Protein AF-D6BGU2-F1 (afdb_monomer_lite)

Structure (mmCIF, N/CA/C/O backbone):
data_AF-D6BGU2-F1
#
_entry.id   AF-D6BGU2-F1
#
loop_
_atom_site.group_PDB
_atom_site.id
_atom_site.type_symbol
_atom_site.label_atom_id
_atom_site.label_alt_id
_atom_site.label_comp_id
_atom_site.label_asym_id
_atom_site.label_entity_id
_atom_site.label_seq_id
_atom_site.pdbx_PDB_ins_code
_atom_site.Cartn_x
_atom_site.Cartn_y
_atom_site.Cartn_z
_atom_site.occupancy
_atom_site.B_iso_or_equiv
_atom_site.auth_seq_id
_atom_site.auth_comp_id
_atom_site.auth_asym_id
_atom_site.auth_atom_id
_atom_site.pdbx_PDB_model_num
ATOM 1 N N . MET A 1 1 ? -55.368 -4.810 -12.664 1.00 41.19 1 MET A N 1
ATOM 2 C CA . MET A 1 1 ? -54.124 -5.606 -12.538 1.00 41.19 1 MET A CA 1
ATOM 3 C C . MET A 1 1 ? -52.930 -4.677 -12.726 1.00 41.19 1 MET A C 1
ATOM 5 O O . MET A 1 1 ? -52.687 -4.213 -13.831 1.00 41.19 1 MET A O 1
ATOM 9 N N . LYS A 1 2 ? -52.263 -4.315 -11.624 1.00 35.25 2 LYS A N 1
ATOM 10 C CA . LYS A 1 2 ? -51.164 -3.338 -11.564 1.00 35.25 2 LYS A CA 1
ATOM 11 C C . LYS A 1 2 ? -49.856 -4.010 -12.009 1.00 35.25 2 LYS A C 1
ATOM 13 O O . LYS A 1 2 ? -49.243 -4.713 -11.218 1.00 35.25 2 LYS A O 1
ATOM 18 N N . LYS A 1 3 ? -49.445 -3.833 -13.269 1.00 40.25 3 LYS A N 1
ATOM 19 C CA . LYS A 1 3 ? -48.208 -4.413 -13.842 1.00 40.25 3 LYS A CA 1
ATOM 20 C C . LYS A 1 3 ? -47.032 -3.422 -13.938 1.00 40.25 3 LYS A C 1
ATOM 22 O O . LYS A 1 3 ? -46.174 -3.588 -14.789 1.00 40.25 3 LYS A O 1
ATOM 27 N N . PHE A 1 4 ? -46.960 -2.405 -13.079 1.00 47.25 4 PHE A N 1
ATOM 28 C CA . PHE A 1 4 ? -45.961 -1.331 -13.235 1.00 47.25 4 PHE A CA 1
ATOM 29 C C . PHE A 1 4 ? -45.144 -0.981 -11.984 1.00 47.25 4 PHE A C 1
ATOM 31 O O . PHE A 1 4 ? -44.654 0.134 -11.875 1.00 47.25 4 PHE A O 1
ATOM 38 N N . LEU A 1 5 ? -44.960 -1.911 -11.037 1.00 44.12 5 LEU A N 1
ATOM 39 C CA . LEU A 1 5 ? -44.210 -1.596 -9.808 1.00 44.12 5 LEU A CA 1
ATOM 40 C C . LEU A 1 5 ? -43.139 -2.612 -9.39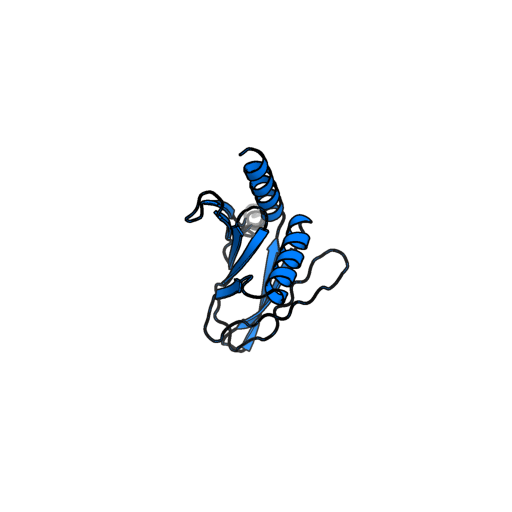0 1.00 44.12 5 LEU A C 1
ATOM 42 O O . LEU A 1 5 ? -42.693 -2.576 -8.250 1.00 44.12 5 LEU A O 1
ATOM 46 N N . LEU A 1 6 ? -42.710 -3.517 -10.272 1.00 39.41 6 LEU A N 1
ATOM 47 C CA . LEU A 1 6 ? -41.769 -4.575 -9.879 1.00 39.41 6 LEU A CA 1
ATOM 48 C C . LEU A 1 6 ? -40.614 -4.778 -10.864 1.00 39.41 6 LEU A C 1
ATOM 50 O O . LEU A 1 6 ? -40.215 -5.904 -11.136 1.00 39.41 6 LEU A O 1
ATOM 54 N N . MET A 1 7 ? -40.081 -3.690 -11.421 1.00 42.00 7 MET A N 1
ATOM 55 C CA . MET A 1 7 ? -38.868 -3.766 -12.247 1.00 42.00 7 MET A CA 1
ATOM 56 C C . MET A 1 7 ? -37.921 -2.572 -12.072 1.00 42.00 7 MET A C 1
ATOM 58 O O . MET A 1 7 ? -37.123 -2.275 -12.951 1.00 42.00 7 MET A O 1
ATOM 62 N N . LEU A 1 8 ? -37.980 -1.903 -10.915 1.00 38.19 8 LEU A N 1
ATOM 63 C CA . LEU A 1 8 ? -37.032 -0.845 -10.540 1.00 38.19 8 LEU A CA 1
ATOM 64 C C . LEU A 1 8 ? -36.307 -1.147 -9.215 1.00 38.19 8 LEU A C 1
ATOM 66 O O . LEU A 1 8 ? -35.983 -0.251 -8.450 1.00 38.19 8 LEU A O 1
ATOM 70 N N . PHE A 1 9 ? -36.061 -2.429 -8.942 1.00 36.91 9 PHE A N 1
ATOM 71 C CA . PHE A 1 9 ? -35.079 -2.892 -7.950 1.00 36.91 9 PHE A CA 1
ATOM 72 C C . PHE A 1 9 ? -33.986 -3.730 -8.626 1.00 36.91 9 PHE A C 1
ATOM 74 O O . PHE A 1 9 ? -33.374 -4.602 -8.014 1.00 36.91 9 PHE A O 1
ATOM 81 N N . ILE A 1 10 ? -33.727 -3.469 -9.913 1.00 41.66 10 ILE A N 1
ATOM 82 C CA . ILE A 1 10 ? -32.503 -3.939 -10.552 1.00 41.66 10 ILE A CA 1
ATOM 83 C C . ILE A 1 10 ? -31.373 -3.114 -9.946 1.00 41.66 10 ILE A C 1
ATOM 85 O O . ILE A 1 10 ? -31.123 -1.989 -10.362 1.00 41.66 10 ILE A O 1
ATOM 89 N N . PHE A 1 11 ? -30.755 -3.669 -8.907 1.00 38.72 11 PHE A N 1
ATOM 90 C CA . PHE A 1 11 ? -29.318 -3.589 -8.689 1.00 38.72 11 PHE A CA 1
ATOM 91 C C . PHE A 1 11 ? -28.681 -2.220 -8.967 1.00 38.72 11 PHE A C 1
ATOM 93 O O . PHE A 1 11 ? -27.644 -2.131 -9.618 1.00 38.72 11 PHE A O 1
ATOM 100 N N . ILE A 1 12 ? -29.175 -1.166 -8.313 1.00 39.75 12 ILE A N 1
ATOM 101 C CA . ILE A 1 12 ? -28.274 -0.100 -7.858 1.00 39.75 12 ILE A CA 1
ATOM 102 C C . ILE A 1 12 ? -27.489 -0.654 -6.654 1.00 39.75 12 ILE A C 1
ATOM 104 O O . ILE A 1 12 ? -27.415 -0.058 -5.584 1.00 39.75 12 ILE A O 1
ATOM 108 N N . SER A 1 13 ? -26.890 -1.842 -6.804 1.00 34.81 13 SER A N 1
ATOM 109 C CA . SER A 1 13 ? -25.596 -2.073 -6.196 1.00 34.81 13 SER A CA 1
ATOM 110 C C . SER A 1 13 ? -24.749 -0.971 -6.794 1.00 34.81 13 SER A C 1
ATOM 112 O O . SER A 1 13 ? -24.434 -1.018 -7.980 1.00 34.81 13 SER A O 1
ATOM 114 N N . VAL A 1 14 ? -24.514 0.082 -6.017 1.00 38.81 14 VAL A N 1
ATOM 115 C CA . VAL A 1 14 ? -23.534 1.108 -6.332 1.00 38.81 14 VAL A CA 1
ATOM 116 C C . VAL A 1 14 ? -22.252 0.325 -6.565 1.00 38.81 14 VAL A C 1
ATOM 118 O O . VAL A 1 14 ? -21.609 -0.117 -5.613 1.00 38.81 14 VAL A O 1
ATOM 121 N N . ILE A 1 15 ? -21.959 0.018 -7.829 1.00 44.47 15 ILE A N 1
ATOM 122 C CA . ILE A 1 15 ? -20.711 -0.609 -8.211 1.00 44.47 15 ILE A CA 1
ATOM 123 C C . ILE A 1 15 ? -19.718 0.504 -7.932 1.00 44.47 15 ILE A C 1
ATOM 125 O O . ILE A 1 15 ? -19.574 1.439 -8.714 1.00 44.47 15 ILE A O 1
ATOM 129 N N . SER A 1 16 ? -19.157 0.492 -6.726 1.00 44.44 16 SER A N 1
ATOM 130 C CA . SER A 1 16 ? -18.084 1.389 -6.351 1.00 44.44 16 SER A CA 1
ATOM 131 C C . SER A 1 16 ? -16.888 0.953 -7.178 1.00 44.44 16 SER A C 1
ATOM 133 O O . SER A 1 16 ? -16.102 0.107 -6.758 1.00 44.44 16 SER A O 1
ATOM 135 N N . PHE A 1 17 ? -16.811 1.464 -8.403 1.00 59.31 17 PHE A N 1
ATOM 136 C CA . PHE A 1 17 ? -15.606 1.395 -9.198 1.00 59.31 17 PHE A CA 1
ATOM 137 C C . PHE A 1 17 ? -14.594 2.270 -8.470 1.00 59.31 17 PHE A C 1
ATOM 139 O O . PHE A 1 17 ? -14.740 3.494 -8.414 1.00 59.31 17 PHE A O 1
ATOM 146 N N . GLY A 1 18 ? -13.621 1.630 -7.824 1.00 69.69 18 GLY A N 1
ATOM 147 C CA . GLY A 1 18 ? -12.438 2.348 -7.391 1.00 69.69 18 GLY A CA 1
ATOM 148 C C . GLY A 1 18 ? -11.808 3.047 -8.597 1.00 69.69 18 GLY A C 1
ATOM 149 O O . GLY A 1 18 ? -11.978 2.623 -9.733 1.00 69.69 18 GLY A O 1
ATOM 150 N N . SER A 1 19 ? -11.143 4.170 -8.370 1.00 84.94 19 SER A N 1
ATOM 151 C CA . SER A 1 19 ? -10.387 4.872 -9.402 1.00 84.94 19 SER A CA 1
ATOM 152 C C . SER A 1 19 ? -8.904 4.696 -9.136 1.00 84.94 19 SER A C 1
ATOM 154 O O . SER A 1 19 ? -8.478 4.898 -7.996 1.00 84.94 19 SER A O 1
ATOM 156 N N . VAL A 1 20 ? -8.123 4.407 -10.176 1.00 89.69 20 VAL A N 1
ATOM 157 C CA . VAL A 1 20 ? -6.659 4.345 -10.101 1.00 89.69 20 VAL A CA 1
ATOM 158 C C . VAL A 1 20 ? -6.033 5.480 -10.899 1.00 89.69 20 VAL A C 1
ATOM 160 O O . VAL A 1 20 ? -6.462 5.787 -12.011 1.00 89.69 20 VAL A O 1
ATOM 163 N N . LYS A 1 21 ? -5.011 6.121 -10.329 1.00 91.50 21 LYS A N 1
ATOM 164 C CA . LYS A 1 21 ? -4.217 7.166 -10.984 1.00 91.50 21 LYS A CA 1
ATOM 165 C C . LYS A 1 21 ? -2.737 6.982 -10.680 1.00 91.50 21 LYS A C 1
ATOM 167 O O . LYS A 1 21 ? -2.380 6.637 -9.559 1.00 91.50 21 LYS A O 1
ATOM 172 N N . ILE A 1 22 ? -1.889 7.279 -11.660 1.00 90.88 22 ILE A N 1
ATOM 173 C CA . ILE A 1 22 ? -0.439 7.395 -11.477 1.00 90.88 22 ILE A CA 1
ATOM 174 C C . ILE A 1 22 ? -0.105 8.884 -11.406 1.00 90.88 22 ILE A C 1
ATOM 176 O O . ILE A 1 22 ? -0.451 9.638 -12.316 1.00 90.88 22 ILE A O 1
ATOM 180 N N . ILE A 1 23 ? 0.559 9.312 -10.337 1.00 91.88 23 ILE A N 1
ATOM 181 C CA . ILE A 1 23 ? 1.002 10.695 -10.146 1.00 91.88 23 ILE A CA 1
ATOM 182 C C . ILE A 1 23 ? 2.528 10.775 -10.083 1.00 91.88 23 ILE A C 1
ATOM 184 O O . ILE A 1 23 ? 3.203 9.807 -9.733 1.00 91.88 23 ILE A O 1
ATOM 188 N N . ASN A 1 24 ? 3.075 11.936 -10.441 1.00 91.12 24 ASN A N 1
ATOM 189 C CA . ASN A 1 24 ? 4.498 12.218 -10.266 1.00 91.12 24 ASN A CA 1
ATOM 190 C C . ASN A 1 24 ? 4.791 12.538 -8.798 1.00 91.12 24 ASN A C 1
ATOM 192 O O . ASN A 1 24 ? 4.023 13.266 -8.168 1.00 91.12 24 ASN A O 1
ATOM 196 N N . GLY A 1 25 ? 5.902 12.010 -8.287 1.00 83.19 25 GLY A N 1
ATOM 197 C CA . GLY A 1 25 ? 6.465 12.419 -7.007 1.00 83.19 25 GLY A CA 1
ATOM 198 C C . GLY A 1 25 ? 7.214 13.747 -7.113 1.00 83.19 25 GLY A C 1
ATOM 199 O O . GLY A 1 25 ? 7.094 14.475 -8.103 1.00 83.19 25 GLY A O 1
ATOM 200 N N . LYS A 1 26 ? 7.999 14.072 -6.080 1.00 81.62 26 LYS A N 1
ATOM 201 C CA . LYS A 1 26 ? 8.783 15.317 -6.061 1.00 81.62 26 LYS A CA 1
ATOM 202 C C . LYS A 1 26 ? 9.926 15.259 -7.068 1.00 81.62 26 LYS A C 1
ATOM 204 O O . LYS A 1 26 ? 10.227 16.260 -7.711 1.00 81.62 26 LYS A O 1
ATOM 209 N N . ASN A 1 27 ? 10.529 14.081 -7.209 1.00 84.50 27 ASN A N 1
ATOM 210 C CA . ASN A 1 27 ? 11.632 13.834 -8.128 1.00 84.50 27 ASN A CA 1
ATOM 211 C C . ASN A 1 27 ? 11.172 13.097 -9.394 1.00 84.50 27 ASN A C 1
ATOM 213 O O . ASN A 1 27 ? 10.137 12.435 -9.424 1.00 84.50 27 ASN A O 1
ATOM 217 N N . THR A 1 28 ? 11.967 13.180 -10.465 1.00 79.94 28 THR A N 1
ATOM 218 C CA . THR A 1 28 ? 11.639 12.594 -11.781 1.00 79.94 28 THR A CA 1
ATOM 219 C C . THR A 1 28 ? 11.597 11.065 -11.800 1.00 79.94 28 THR A C 1
ATOM 221 O O . THR A 1 28 ? 11.024 10.488 -12.736 1.00 79.94 28 THR A O 1
ATOM 224 N N . ASN A 1 29 ? 12.203 10.428 -10.798 1.00 84.38 29 ASN A N 1
ATOM 225 C CA . ASN A 1 29 ? 12.196 8.989 -10.568 1.00 84.38 29 ASN A CA 1
ATOM 226 C C . ASN A 1 29 ? 11.195 8.543 -9.493 1.00 84.38 29 ASN A C 1
ATOM 228 O O . ASN A 1 29 ? 11.061 7.348 -9.248 1.00 84.38 29 ASN A O 1
ATOM 232 N N . GLU A 1 30 ? 10.474 9.480 -8.879 1.00 90.38 30 GLU A N 1
ATOM 233 C CA . GLU A 1 30 ? 9.432 9.180 -7.907 1.00 90.38 30 GLU A CA 1
ATOM 234 C C . GLU A 1 30 ? 8.060 9.206 -8.575 1.00 90.38 30 GLU A C 1
ATOM 236 O O . GLU A 1 30 ? 7.727 10.092 -9.373 1.00 90.38 30 GLU A O 1
ATOM 241 N N . LYS A 1 31 ? 7.239 8.219 -8.239 1.00 92.94 31 LYS A N 1
ATOM 242 C CA . LYS A 1 31 ? 5.873 8.065 -8.738 1.00 92.94 31 LYS A CA 1
ATOM 243 C C . LYS A 1 31 ? 5.006 7.514 -7.620 1.00 92.94 31 LYS A C 1
ATOM 245 O O . LYS A 1 31 ? 5.498 6.747 -6.803 1.00 92.94 31 LYS A O 1
ATOM 250 N N . SER A 1 32 ? 3.716 7.813 -7.641 1.00 92.88 32 SER A N 1
ATOM 251 C CA . SER A 1 32 ? 2.766 7.130 -6.761 1.00 92.88 32 SER A CA 1
ATOM 252 C C . SER A 1 32 ? 1.595 6.587 -7.561 1.00 92.88 32 SER A C 1
ATOM 254 O O . SER A 1 32 ? 1.062 7.269 -8.439 1.00 92.88 32 SER A O 1
ATOM 256 N N . ILE A 1 33 ? 1.180 5.365 -7.249 1.00 92.62 33 ILE A N 1
ATOM 257 C CA . ILE A 1 33 ? -0.078 4.789 -7.724 1.00 92.62 33 ILE A CA 1
ATOM 258 C C . ILE A 1 33 ? -1.100 4.993 -6.619 1.00 92.62 33 ILE A C 1
ATOM 260 O O . ILE A 1 33 ? -0.908 4.509 -5.509 1.00 92.62 33 ILE A O 1
ATOM 264 N N . ILE A 1 34 ? -2.182 5.701 -6.920 1.00 91.44 34 ILE A N 1
ATOM 265 C CA . ILE A 1 34 ? -3.263 5.980 -5.978 1.00 91.44 34 ILE A CA 1
ATOM 266 C C . ILE A 1 34 ? -4.522 5.279 -6.463 1.00 91.44 34 ILE A C 1
ATOM 268 O O . ILE A 1 34 ? -5.072 5.632 -7.505 1.00 91.44 34 ILE A O 1
ATOM 272 N N . TYR A 1 35 ? -4.992 4.324 -5.672 1.00 88.69 35 TYR A N 1
ATOM 273 C CA . TYR A 1 35 ? -6.328 3.757 -5.740 1.00 88.69 35 TYR A CA 1
ATOM 274 C C . TYR A 1 35 ? -7.234 4.449 -4.724 1.00 88.69 35 TYR A C 1
ATOM 276 O O . TYR A 1 35 ? -6.836 4.669 -3.582 1.00 88.69 35 TYR A O 1
ATOM 284 N N . LYS A 1 36 ? -8.473 4.748 -5.106 1.00 87.19 36 LYS A N 1
ATOM 285 C CA . LYS A 1 36 ? -9.492 5.289 -4.203 1.00 87.19 36 LYS A CA 1
ATOM 286 C C . LYS A 1 36 ? -10.857 4.704 -4.515 1.00 87.19 36 LYS A C 1
ATOM 288 O O . LYS A 1 36 ? -11.290 4.780 -5.658 1.00 87.19 36 LYS A O 1
ATOM 293 N N . ASP A 1 37 ? -11.562 4.246 -3.491 1.00 82.62 37 ASP A N 1
ATOM 294 C CA . ASP A 1 37 ? -12.991 3.942 -3.553 1.00 82.62 37 ASP A CA 1
ATOM 295 C C . ASP A 1 37 ? -13.772 4.718 -2.477 1.00 82.62 37 ASP A C 1
ATOM 297 O O . ASP A 1 37 ? -13.280 5.690 -1.895 1.00 82.62 37 ASP A O 1
ATOM 301 N N . ASN A 1 38 ? -15.029 4.339 -2.250 1.00 78.69 38 ASN A N 1
ATOM 302 C CA . ASN A 1 38 ? -15.892 4.953 -1.243 1.00 78.69 38 ASN A CA 1
ATOM 303 C C . ASN A 1 38 ? -15.519 4.597 0.211 1.00 78.69 38 ASN A C 1
ATOM 305 O O . ASN A 1 38 ? -16.028 5.230 1.135 1.00 78.69 38 ASN A O 1
ATOM 309 N N . THR A 1 39 ? -14.650 3.612 0.431 1.00 74.94 39 THR A N 1
ATOM 310 C CA . THR A 1 39 ? -14.269 3.102 1.756 1.00 74.94 39 THR A CA 1
ATOM 311 C C . THR A 1 39 ? -12.815 3.372 2.135 1.00 74.94 39 THR A C 1
ATOM 313 O O . THR A 1 39 ? -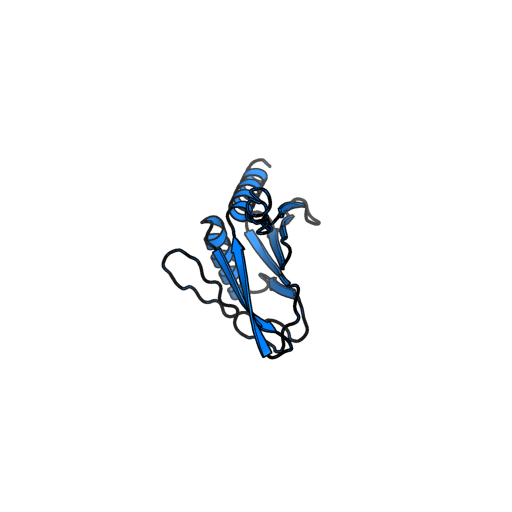12.513 3.475 3.329 1.00 74.94 39 THR A O 1
ATOM 316 N N . CYS A 1 40 ? -11.913 3.487 1.158 1.00 80.44 40 CYS A N 1
ATOM 317 C CA . CYS A 1 40 ? -10.488 3.656 1.401 1.00 80.44 40 CYS A CA 1
ATOM 318 C C . CYS A 1 40 ? -9.733 4.316 0.238 1.00 80.44 40 CYS A C 1
ATOM 320 O O . CYS A 1 40 ? -10.226 4.505 -0.874 1.00 80.44 40 CYS A O 1
ATOM 322 N N . THR A 1 41 ? -8.490 4.688 0.518 1.00 86.94 41 THR A N 1
ATOM 323 C CA . THR A 1 41 ? -7.478 5.054 -0.471 1.00 86.94 41 THR A CA 1
ATOM 324 C C . THR A 1 41 ? -6.238 4.217 -0.200 1.00 86.94 41 THR A C 1
ATOM 326 O O . THR A 1 41 ? -5.783 4.176 0.938 1.00 86.94 41 THR A O 1
ATOM 329 N N . LEU A 1 42 ? -5.698 3.571 -1.229 1.00 87.12 42 LEU A N 1
ATOM 330 C CA . LEU A 1 42 ? -4.422 2.862 -1.206 1.00 87.12 42 LEU A CA 1
ATOM 331 C C . LEU A 1 42 ? -3.438 3.641 -2.076 1.00 87.12 42 LEU A C 1
ATOM 333 O O . LEU A 1 42 ? -3.741 3.972 -3.218 1.00 87.12 42 LEU A O 1
ATOM 337 N N . GLN A 1 43 ? -2.264 3.920 -1.539 1.00 91.12 43 GLN A N 1
ATOM 338 C CA . GLN A 1 43 ? -1.172 4.590 -2.219 1.00 91.12 43 GLN A CA 1
ATOM 339 C C . GLN A 1 43 ? 0.057 3.687 -2.187 1.00 91.12 43 GLN A C 1
ATOM 341 O O . GLN A 1 43 ? 0.456 3.225 -1.120 1.00 91.12 43 GLN A O 1
ATOM 346 N N . LEU A 1 44 ? 0.639 3.446 -3.358 1.00 91.19 44 LEU A N 1
ATOM 347 C CA . LEU A 1 44 ? 1.916 2.764 -3.533 1.00 91.19 44 LEU A CA 1
ATOM 348 C C . LEU A 1 44 ? 2.933 3.796 -4.008 1.00 91.19 44 LEU A C 1
ATOM 350 O O . LEU A 1 44 ? 2.773 4.354 -5.095 1.00 91.19 44 LEU A O 1
ATOM 354 N N . ASP A 1 45 ? 3.947 4.059 -3.197 1.00 92.12 45 ASP A N 1
ATOM 355 C CA . ASP A 1 45 ? 5.002 5.019 -3.496 1.00 92.12 45 ASP A CA 1
ATOM 356 C C . ASP A 1 45 ? 6.197 4.294 -4.098 1.00 92.12 45 ASP A C 1
ATOM 358 O O . ASP A 1 45 ? 6.759 3.390 -3.483 1.00 92.12 45 ASP A O 1
ATOM 362 N N . TYR A 1 46 ? 6.586 4.704 -5.298 1.00 91.94 46 TYR A N 1
ATOM 363 C CA . TYR A 1 46 ? 7.694 4.149 -6.059 1.00 91.94 46 TYR A CA 1
ATOM 364 C C . TYR A 1 46 ? 8.849 5.135 -6.125 1.00 91.94 46 TYR A C 1
ATOM 366 O O . TYR A 1 46 ? 8.658 6.326 -6.395 1.00 91.94 46 TYR A O 1
ATOM 374 N N . LYS A 1 47 ? 10.056 4.603 -5.954 1.00 90.38 47 LYS A N 1
ATOM 375 C CA . LYS A 1 47 ? 11.308 5.263 -6.305 1.00 90.38 47 LYS A CA 1
ATOM 376 C C . LYS A 1 47 ? 12.042 4.345 -7.266 1.00 90.38 47 LYS A C 1
ATOM 378 O O . LYS A 1 47 ? 12.325 3.199 -6.925 1.00 90.38 47 LYS A O 1
ATOM 383 N N . ASP A 1 48 ? 12.304 4.844 -8.468 1.00 86.88 48 ASP A N 1
ATOM 384 C CA . ASP A 1 48 ? 12.729 3.996 -9.580 1.00 86.88 48 ASP A CA 1
ATOM 385 C C . ASP A 1 48 ? 11.711 2.844 -9.752 1.00 86.88 48 ASP A C 1
ATOM 387 O O . ASP A 1 48 ? 10.503 3.084 -9.688 1.00 86.88 48 ASP A O 1
ATOM 391 N N . PHE A 1 49 ? 12.156 1.602 -9.940 1.00 84.69 49 PHE A N 1
ATOM 392 C CA . PHE A 1 49 ? 11.267 0.451 -10.159 1.00 84.69 49 PHE A CA 1
ATOM 393 C C . PHE A 1 49 ? 10.681 -0.155 -8.878 1.00 84.69 49 PHE A C 1
ATOM 395 O O . PHE A 1 49 ? 9.803 -1.022 -8.960 1.00 84.69 49 PHE A O 1
ATOM 402 N N . ASP A 1 50 ? 11.156 0.279 -7.712 1.00 87.88 50 ASP A N 1
ATOM 403 C CA . ASP A 1 50 ? 10.827 -0.336 -6.435 1.00 87.88 50 ASP A CA 1
ATOM 404 C C . ASP A 1 50 ? 9.749 0.456 -5.703 1.00 87.88 50 ASP A C 1
ATOM 406 O O . ASP A 1 50 ? 9.814 1.679 -5.559 1.00 87.88 50 ASP A O 1
ATOM 410 N N . CYS A 1 51 ? 8.753 -0.268 -5.199 1.00 88.75 51 CYS A N 1
ATOM 411 C CA . CYS A 1 51 ? 7.816 0.293 -4.242 1.00 88.75 51 CYS A CA 1
ATOM 412 C C . CYS A 1 51 ? 8.549 0.456 -2.906 1.00 88.75 51 CYS A C 1
ATOM 414 O O . CYS A 1 51 ? 9.043 -0.516 -2.336 1.00 88.75 51 CYS A O 1
ATOM 416 N N . VAL A 1 52 ? 8.615 1.684 -2.410 1.00 89.69 52 VAL A N 1
ATOM 417 C CA . VAL A 1 52 ? 9.297 2.066 -1.166 1.00 89.69 52 VAL A CA 1
ATOM 418 C C . VAL A 1 52 ? 8.325 2.433 -0.050 1.00 89.69 52 VAL A C 1
ATOM 420 O O . VAL A 1 52 ? 8.744 2.586 1.098 1.00 89.69 52 VAL A O 1
ATOM 423 N N . GLY A 1 53 ? 7.034 2.555 -0.360 1.00 86.81 53 GLY A N 1
ATOM 424 C CA . GLY A 1 53 ? 6.007 2.854 0.627 1.00 86.81 53 GLY A CA 1
ATOM 425 C C . GLY A 1 53 ? 4.630 2.346 0.223 1.00 86.81 53 GLY A C 1
ATOM 426 O O . GLY A 1 53 ? 4.276 2.341 -0.953 1.00 86.81 53 GLY A O 1
ATOM 427 N N . ILE A 1 54 ? 3.848 1.925 1.211 1.00 85.00 54 ILE A N 1
ATOM 428 C CA . ILE A 1 54 ? 2.436 1.576 1.066 1.00 85.00 54 ILE A CA 1
ATOM 429 C C . ILE A 1 54 ? 1.670 2.344 2.131 1.00 85.00 54 ILE A C 1
ATOM 431 O O . ILE A 1 54 ? 1.896 2.149 3.324 1.00 85.00 54 ILE A O 1
ATOM 435 N N . THR A 1 55 ? 0.747 3.200 1.706 1.00 85.38 55 THR A N 1
ATOM 436 C CA . THR A 1 55 ? -0.124 3.961 2.601 1.00 85.38 55 THR A CA 1
ATOM 437 C C . THR A 1 55 ? -1.582 3.630 2.332 1.00 85.38 55 THR A C 1
ATOM 439 O O . THR A 1 55 ? -2.034 3.655 1.192 1.00 85.38 55 THR A O 1
ATOM 442 N N . ILE A 1 56 ? -2.343 3.363 3.387 1.00 82.06 56 ILE A N 1
ATOM 443 C CA . ILE A 1 56 ? -3.773 3.085 3.321 1.00 82.06 56 ILE A CA 1
ATOM 444 C C . ILE A 1 56 ? -4.498 4.071 4.221 1.00 82.06 56 ILE A C 1
ATOM 446 O O . ILE A 1 56 ? -4.275 4.100 5.427 1.00 82.06 56 ILE A O 1
ATOM 450 N N . ASN A 1 57 ? -5.380 4.872 3.634 1.00 83.50 57 ASN A N 1
ATOM 451 C CA . ASN A 1 57 ? -6.298 5.740 4.357 1.00 83.50 57 ASN A CA 1
ATOM 452 C C . ASN A 1 57 ? -7.682 5.101 4.372 1.00 83.50 57 ASN A C 1
ATOM 454 O O . ASN A 1 57 ? -8.282 4.873 3.324 1.00 83.50 57 ASN A O 1
ATOM 458 N N . THR A 1 58 ? -8.200 4.838 5.560 1.00 77.06 58 THR A N 1
ATOM 459 C CA . THR A 1 58 ? -9.501 4.209 5.780 1.00 77.06 58 THR A CA 1
ATOM 460 C C . THR A 1 58 ? -10.545 5.245 6.204 1.00 77.06 58 THR A C 1
ATOM 462 O O . THR A 1 58 ? -10.230 6.338 6.679 1.00 77.06 58 THR A O 1
ATOM 465 N N . SER A 1 59 ? -11.830 4.928 6.042 1.00 72.69 59 SER A N 1
ATOM 466 C CA . SER A 1 59 ? -12.922 5.794 6.509 1.00 72.69 59 SER A CA 1
ATOM 467 C C . SER A 1 59 ? -13.065 5.830 8.042 1.00 72.69 59 SER A C 1
ATOM 469 O O . SER A 1 59 ? -13.589 6.810 8.589 1.00 72.69 59 SER A O 1
ATOM 471 N N . SER A 1 60 ? -12.604 4.779 8.733 1.00 72.94 60 SER A N 1
ATOM 472 C CA . SER A 1 60 ? -12.881 4.496 10.149 1.00 72.94 60 SER A CA 1
ATOM 473 C C . SER A 1 60 ? -11.604 4.473 10.991 1.00 72.94 60 SER A C 1
ATOM 475 O O . SER A 1 60 ? -10.594 3.923 10.572 1.00 72.94 60 SER A O 1
ATOM 477 N N . PHE A 1 61 ? -11.659 5.047 12.193 1.00 69.00 61 PHE A N 1
ATOM 478 C CA . PHE A 1 61 ? -10.543 5.043 13.146 1.00 69.00 61 PHE A CA 1
ATOM 479 C C . PHE A 1 61 ? -10.371 3.663 13.794 1.00 69.00 61 PHE A C 1
ATOM 481 O O . PHE A 1 61 ? -11.376 3.073 14.195 1.00 69.00 61 PHE A O 1
ATOM 488 N N . ALA A 1 62 ? -9.130 3.195 13.937 1.00 66.31 62 ALA A N 1
ATOM 489 C CA . ALA A 1 62 ? -8.800 1.970 14.674 1.00 66.31 62 ALA A CA 1
ATOM 490 C C . ALA A 1 62 ? -8.908 2.162 16.203 1.00 66.31 62 ALA A C 1
ATOM 492 O O . ALA A 1 62 ? -8.577 3.248 16.692 1.00 66.31 62 A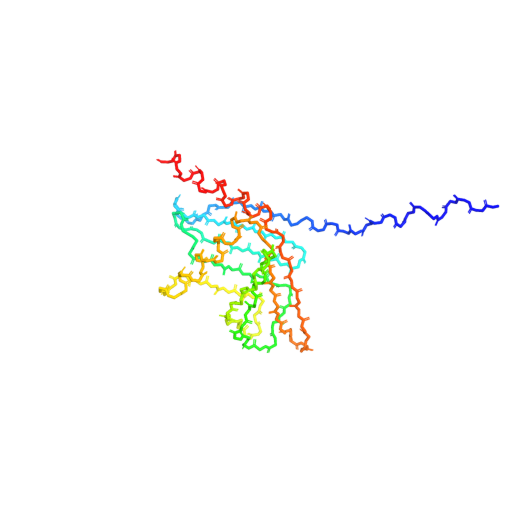LA A O 1
ATOM 493 N N . SER A 1 63 ? -9.368 1.144 16.950 1.00 59.97 63 SER A N 1
ATOM 494 C CA . SER A 1 63 ? -9.482 1.188 18.428 1.00 59.97 63 SER A CA 1
ATOM 495 C C . SER A 1 63 ? -8.146 1.059 19.146 1.00 59.97 63 SER A C 1
ATOM 497 O O . SER A 1 63 ? -7.950 1.670 20.199 1.00 59.97 63 SER A O 1
ATOM 499 N N . GLU A 1 64 ? -7.221 0.283 18.586 1.00 57.88 64 GLU A N 1
ATOM 500 C CA . GLU A 1 64 ? -5.970 -0.081 19.241 1.00 57.88 64 GLU A CA 1
ATOM 501 C C . GLU A 1 64 ? -4.764 0.036 18.308 1.00 57.88 64 GLU A C 1
ATOM 503 O O . GLU A 1 64 ? -4.886 0.286 17.105 1.00 57.88 64 GLU A O 1
ATOM 508 N N . ILE A 1 65 ? -3.569 -0.131 18.887 1.00 54.16 65 ILE A N 1
ATOM 509 C CA . ILE A 1 65 ? -2.388 -0.442 18.088 1.00 54.16 65 ILE A CA 1
ATOM 510 C C . ILE A 1 65 ? -2.550 -1.883 17.619 1.00 54.16 65 ILE A C 1
ATOM 512 O O . ILE A 1 65 ? -2.082 -2.810 18.284 1.00 54.16 65 ILE A O 1
ATOM 516 N N . GLU A 1 66 ? -3.236 -2.084 16.503 1.00 52.19 66 GLU A N 1
ATOM 517 C CA . GLU A 1 66 ? -3.317 -3.416 15.924 1.00 52.19 66 GLU A CA 1
ATOM 518 C C . GLU A 1 66 ? -1.947 -3.802 15.422 1.00 52.19 66 GLU A C 1
ATOM 520 O O . GLU A 1 66 ? -1.373 -3.084 14.617 1.00 52.19 66 GLU A O 1
ATOM 525 N N . LYS A 1 67 ? -1.387 -4.894 15.935 1.00 44.75 67 LYS A N 1
ATOM 526 C CA . LYS A 1 67 ? -0.043 -5.346 15.563 1.00 44.75 67 LYS A CA 1
ATOM 527 C C . LYS A 1 67 ? -0.039 -6.139 14.260 1.00 44.75 67 LYS A C 1
ATOM 529 O O . LYS A 1 67 ? 1.052 -6.395 13.745 1.00 44.75 67 LYS A O 1
ATOM 534 N N . GLU A 1 68 ? -1.214 -6.527 13.753 1.00 43.34 68 GLU A N 1
ATOM 535 C CA . GLU A 1 68 ? -1.342 -7.417 12.607 1.00 43.34 68 GLU A CA 1
ATOM 536 C C . GLU A 1 68 ? -2.388 -6.938 11.594 1.00 43.34 68 GLU A C 1
ATOM 538 O O . GLU A 1 68 ? -3.488 -6.576 11.983 1.00 43.34 68 GLU A O 1
ATOM 543 N N . VAL A 1 69 ? -2.048 -6.943 10.297 1.00 51.81 69 VAL A N 1
ATOM 544 C CA . VAL A 1 69 ? -2.969 -6.602 9.198 1.00 51.81 69 VAL A CA 1
ATOM 545 C C . VAL A 1 69 ? -2.850 -7.697 8.152 1.00 51.81 69 VAL A C 1
ATOM 547 O O . VAL A 1 69 ? -1.932 -7.705 7.332 1.00 51.81 69 VAL A O 1
ATOM 550 N N . SER A 1 70 ? -3.776 -8.648 8.195 1.00 47.81 70 SER A N 1
ATOM 551 C CA . SER A 1 70 ? -3.734 -9.822 7.326 1.00 47.81 70 SER A CA 1
ATOM 552 C C . SER A 1 70 ? -4.106 -9.463 5.889 1.00 47.81 70 SER A C 1
ATOM 554 O O . SER A 1 70 ? -5.245 -9.092 5.626 1.00 47.81 70 SER A O 1
ATOM 556 N N . PHE A 1 71 ? -3.174 -9.642 4.949 1.00 51.66 71 PHE A N 1
ATOM 557 C CA . PHE A 1 71 ? -3.446 -9.497 3.518 1.00 51.66 71 PHE A CA 1
ATOM 558 C C . PHE A 1 71 ? -3.754 -10.846 2.885 1.00 51.66 71 PHE A C 1
ATOM 560 O O . PHE A 1 71 ? -2.869 -11.545 2.405 1.00 51.66 71 PHE A O 1
ATOM 567 N N . MET A 1 72 ? -5.027 -11.217 2.848 1.00 53.12 72 MET A N 1
ATOM 568 C CA . MET A 1 72 ? -5.430 -12.447 2.178 1.00 53.12 72 MET A CA 1
ATOM 569 C C . MET A 1 72 ? -5.459 -12.253 0.660 1.00 53.12 72 MET A C 1
ATOM 571 O O . MET A 1 72 ? -6.124 -11.356 0.148 1.00 53.12 72 MET A O 1
ATOM 575 N N . ILE A 1 73 ? -4.738 -13.126 -0.037 1.00 51.59 73 ILE A N 1
ATOM 576 C CA . ILE A 1 73 ? -4.555 -13.134 -1.485 1.00 51.59 73 ILE A CA 1
ATOM 577 C C . ILE A 1 73 ? -5.259 -14.375 -2.029 1.00 51.59 73 ILE A C 1
ATOM 579 O O . ILE A 1 73 ? -4.841 -15.500 -1.755 1.00 51.59 73 ILE A O 1
ATOM 583 N N . ASP A 1 74 ? -6.318 -14.166 -2.815 1.00 48.09 74 ASP A N 1
ATOM 584 C CA . ASP A 1 74 ? -7.135 -15.220 -3.440 1.00 48.09 74 ASP A CA 1
ATOM 585 C C . ASP A 1 74 ? -6.367 -15.957 -4.559 1.00 48.09 74 ASP A C 1
ATOM 587 O O . ASP A 1 74 ? -6.564 -15.748 -5.754 1.00 48.09 74 ASP A O 1
ATOM 591 N N . SER A 1 75 ? -5.389 -16.758 -4.140 1.00 45.50 75 SER A N 1
ATOM 592 C CA . SER A 1 75 ? -4.525 -17.611 -4.966 1.00 45.50 75 SER A CA 1
ATOM 593 C C . SER A 1 75 ? -4.536 -19.073 -4.501 1.00 45.50 75 SER A C 1
ATOM 595 O O . SER A 1 75 ? -3.810 -19.903 -5.042 1.00 45.50 75 SER A O 1
ATOM 597 N N . GLY A 1 76 ? -5.315 -19.382 -3.455 1.00 42.78 76 GLY A N 1
ATOM 598 C CA . GLY A 1 76 ? -5.231 -20.636 -2.700 1.00 42.78 76 GLY A CA 1
ATOM 599 C C . GLY A 1 76 ? -4.158 -20.653 -1.599 1.00 42.78 76 GLY A C 1
ATOM 600 O O . GLY A 1 76 ? -4.074 -21.633 -0.862 1.00 42.78 76 GLY A O 1
ATOM 601 N N . TYR A 1 77 ? -3.366 -19.584 -1.437 1.00 47.19 77 TYR A N 1
ATOM 602 C CA . TYR A 1 77 ? -2.358 -19.460 -0.378 1.00 47.19 77 TYR A CA 1
ATOM 603 C C . TYR A 1 77 ? -2.702 -18.326 0.596 1.00 47.19 77 TYR A C 1
ATOM 605 O O . TYR A 1 77 ? -2.624 -17.150 0.247 1.00 47.19 77 TYR A O 1
ATOM 613 N N . ASN A 1 78 ? -3.011 -18.671 1.849 1.00 50.38 78 ASN A N 1
ATOM 614 C CA . ASN A 1 78 ? -3.121 -17.690 2.929 1.00 50.38 78 ASN A CA 1
ATOM 615 C C . ASN A 1 78 ? -1.725 -17.142 3.255 1.00 50.38 78 ASN A C 1
ATOM 617 O O . ASN A 1 78 ? -0.852 -17.873 3.729 1.00 50.38 78 ASN A O 1
ATOM 621 N N . ARG A 1 79 ? -1.505 -15.852 3.003 1.00 49.12 79 ARG A N 1
ATOM 622 C CA . ARG A 1 79 ? -0.334 -15.117 3.487 1.00 49.12 79 ARG A CA 1
ATOM 623 C C . ARG A 1 79 ? -0.834 -14.077 4.484 1.00 49.12 79 ARG A C 1
ATOM 625 O O . ARG A 1 79 ? -1.621 -13.215 4.135 1.00 49.12 79 ARG A O 1
ATOM 632 N N . THR A 1 80 ? -0.417 -14.176 5.736 1.00 48.62 80 THR A N 1
ATOM 633 C CA . THR A 1 80 ? -0.703 -13.157 6.752 1.00 48.62 80 THR A CA 1
ATOM 634 C C . THR A 1 80 ? 0.501 -12.235 6.845 1.00 48.62 80 THR A C 1
ATOM 636 O O . THR A 1 80 ? 1.637 -12.709 6.838 1.00 48.62 80 THR A O 1
ATOM 639 N N . LEU A 1 81 ? 0.274 -10.926 6.932 1.00 51.94 81 LEU A N 1
ATOM 640 C CA . LEU A 1 81 ? 1.322 -9.984 7.308 1.00 51.94 81 LEU A CA 1
ATOM 641 C C . LEU A 1 81 ? 0.926 -9.341 8.629 1.00 51.94 81 LEU A C 1
ATOM 643 O O . LEU A 1 81 ? -0.238 -9.042 8.875 1.00 51.94 81 LEU A O 1
ATOM 647 N N . SER A 1 82 ? 1.903 -9.127 9.496 1.00 47.19 82 SER A N 1
ATOM 648 C CA . SER A 1 82 ? 1.667 -8.447 10.760 1.00 47.19 82 SER A CA 1
ATOM 649 C C . SER A 1 82 ? 2.102 -6.988 10.606 1.00 47.19 82 SER A C 1
ATOM 651 O O . SER A 1 82 ? 3.293 -6.726 10.436 1.00 47.19 82 SER A O 1
ATOM 653 N N . TYR A 1 83 ? 1.170 -6.028 10.599 1.00 53.31 83 TYR A N 1
ATOM 654 C CA . TYR A 1 83 ? 1.496 -4.601 10.555 1.00 53.31 83 TYR A CA 1
ATOM 655 C C . TYR A 1 83 ? 0.869 -3.830 11.720 1.00 53.31 83 TYR A C 1
ATOM 657 O O . TYR A 1 83 ? -0.251 -4.111 12.126 1.00 53.31 83 TYR A O 1
ATOM 665 N N . LYS A 1 84 ? 1.594 -2.814 12.213 1.00 47.97 84 LYS A N 1
ATOM 666 C CA . LYS A 1 84 ? 1.190 -1.930 13.315 1.00 47.97 84 LYS A CA 1
ATOM 667 C C . LYS A 1 84 ? 0.275 -0.787 12.856 1.00 47.97 84 LYS A C 1
ATOM 669 O O . LYS A 1 84 ? 0.777 0.286 12.521 1.00 47.97 84 LYS A O 1
ATOM 674 N N . ILE A 1 85 ? -1.046 -0.943 12.894 1.00 55.00 85 ILE A N 1
ATOM 675 C CA . ILE A 1 85 ? -1.952 0.216 12.831 1.00 55.00 85 ILE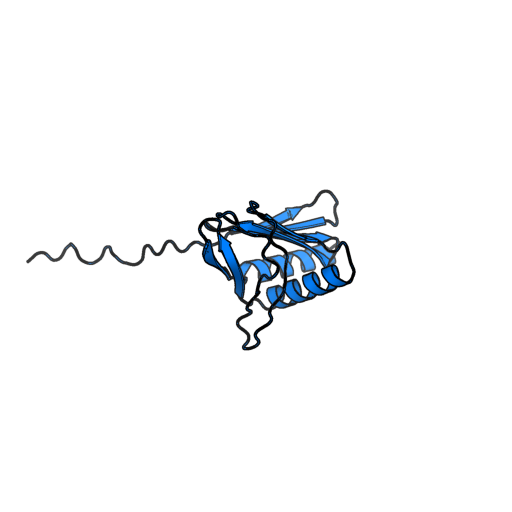 A CA 1
ATOM 676 C C . ILE A 1 85 ? -1.708 1.065 14.082 1.00 55.00 85 ILE A C 1
ATOM 678 O O . ILE A 1 85 ? -1.592 0.538 15.180 1.00 55.00 85 ILE A O 1
ATOM 682 N N . GLN A 1 86 ? -1.566 2.382 13.941 1.00 55.66 86 GLN A N 1
ATOM 683 C CA . GLN A 1 86 ? -1.445 3.269 15.100 1.00 55.66 86 GLN A CA 1
ATOM 684 C C . GLN A 1 86 ? -2.845 3.622 15.614 1.00 55.66 86 GLN A C 1
ATOM 686 O O . GLN A 1 86 ? -3.705 4.023 14.829 1.00 55.66 86 GLN A O 1
ATOM 691 N N . LYS A 1 87 ? -3.054 3.506 16.930 1.00 57.25 87 LYS A N 1
ATOM 692 C CA . LYS A 1 87 ? -4.308 3.865 17.607 1.00 57.25 87 LYS A CA 1
ATOM 693 C C . LYS A 1 87 ? -4.799 5.261 17.192 1.00 57.25 87 LYS A C 1
ATOM 695 O O . LYS A 1 87 ? -3.989 6.173 17.020 1.00 57.25 87 LYS A O 1
ATOM 700 N N . ASP A 1 88 ? -6.116 5.414 17.033 1.00 61.56 88 ASP A N 1
ATOM 701 C CA . ASP A 1 88 ? -6.788 6.671 16.670 1.00 61.56 88 ASP A CA 1
ATOM 702 C C . ASP A 1 88 ? -6.351 7.275 15.320 1.00 61.56 88 ASP A C 1
ATOM 704 O O . ASP A 1 88 ? -6.690 8.418 14.998 1.00 61.56 88 ASP A O 1
ATOM 708 N N . LYS A 1 89 ? -5.643 6.512 14.476 1.00 69.44 89 LYS A N 1
ATOM 709 C CA . LYS A 1 89 ? -5.349 6.907 13.097 1.00 69.44 89 LYS A CA 1
ATOM 710 C C . LYS A 1 89 ? -6.274 6.206 12.113 1.00 69.44 89 LYS A C 1
ATOM 712 O O . LYS A 1 89 ? -6.709 5.075 12.303 1.00 69.44 89 LYS A O 1
ATOM 717 N N . LYS A 1 90 ? -6.566 6.922 11.028 1.00 72.81 90 LYS A N 1
ATOM 718 C CA . LYS A 1 90 ? -7.202 6.378 9.818 1.00 72.81 90 LYS A CA 1
ATOM 719 C C . LYS A 1 90 ? -6.178 5.891 8.795 1.00 72.81 90 LYS A C 1
ATOM 721 O O . LYS A 1 90 ? -6.559 5.328 7.775 1.00 72.81 90 LYS A O 1
ATOM 726 N N . THR A 1 91 ? -4.900 6.153 9.051 1.00 75.19 91 THR A N 1
ATOM 727 C CA . THR A 1 91 ? -3.801 5.962 8.110 1.00 75.19 91 THR A CA 1
ATOM 728 C C . THR A 1 91 ? -2.889 4.844 8.592 1.00 75.19 91 THR A C 1
ATOM 730 O O . THR A 1 91 ? -2.428 4.862 9.734 1.00 75.19 91 THR A O 1
ATOM 733 N N . ILE A 1 92 ? -2.618 3.901 7.700 1.00 73.81 92 ILE A N 1
ATOM 734 C CA . ILE A 1 92 ? -1.728 2.754 7.870 1.00 73.81 92 ILE A CA 1
ATOM 735 C C . ILE A 1 92 ? -0.576 2.967 6.881 1.00 73.81 92 ILE A C 1
ATOM 737 O O . ILE A 1 92 ? -0.843 3.050 5.688 1.00 73.81 92 ILE A O 1
ATOM 741 N N . THR A 1 93 ? 0.676 3.095 7.334 1.00 75.06 93 THR A N 1
ATOM 742 C CA . THR A 1 93 ? 1.809 3.441 6.445 1.00 75.06 93 THR A CA 1
ATOM 743 C C . THR A 1 93 ? 3.021 2.547 6.674 1.00 75.06 93 THR A C 1
ATOM 745 O O . THR A 1 93 ? 3.709 2.659 7.687 1.00 75.06 93 THR A O 1
ATOM 748 N N . CYS A 1 94 ? 3.343 1.694 5.709 1.00 74.00 94 CYS A N 1
ATOM 749 C CA . CYS A 1 94 ? 4.577 0.919 5.696 1.00 74.00 94 CYS A CA 1
ATOM 750 C C . CYS A 1 94 ? 5.604 1.603 4.790 1.00 74.00 94 CYS A C 1
ATOM 752 O O . CYS A 1 94 ? 5.305 1.853 3.628 1.00 74.00 94 CYS A O 1
ATOM 754 N N . ASN A 1 95 ? 6.801 1.880 5.307 1.00 79.25 95 ASN A N 1
ATOM 755 C CA . ASN A 1 95 ? 7.905 2.471 4.549 1.00 79.25 95 ASN A CA 1
ATOM 756 C C . ASN A 1 95 ? 9.108 1.524 4.553 1.00 79.25 95 ASN A C 1
ATOM 758 O O . ASN A 1 95 ? 9.345 0.834 5.541 1.00 79.25 95 ASN A O 1
ATOM 762 N N . ALA A 1 96 ? 9.901 1.533 3.485 1.00 78.31 96 ALA A N 1
ATOM 763 C CA . ALA A 1 96 ? 11.120 0.737 3.335 1.00 78.31 96 ALA A CA 1
ATOM 764 C C . ALA A 1 96 ? 12.326 1.328 4.106 1.00 78.31 96 ALA A C 1
ATOM 766 O O . ALA A 1 96 ? 13.435 1.402 3.585 1.00 78.31 96 ALA A O 1
ATOM 767 N N . ASP A 1 97 ? 12.117 1.773 5.346 1.00 78.12 97 ASP A N 1
ATOM 768 C CA . ASP A 1 97 ? 13.151 2.360 6.217 1.00 78.12 97 ASP A CA 1
ATOM 769 C C . ASP A 1 97 ? 14.091 1.315 6.857 1.00 78.12 97 ASP A C 1
ATOM 771 O O . ASP A 1 97 ? 15.106 1.663 7.459 1.00 78.12 97 ASP A O 1
ATOM 775 N N . SER A 1 98 ? 13.778 0.027 6.695 1.00 77.44 98 SER A N 1
ATOM 776 C CA . SER A 1 98 ? 14.600 -1.110 7.109 1.00 77.44 98 SER A CA 1
ATOM 777 C C . SER A 1 98 ? 14.569 -2.224 6.059 1.00 77.44 98 SER A C 1
ATOM 779 O O . SER A 1 98 ? 13.619 -2.336 5.282 1.00 77.44 98 SER A O 1
ATOM 781 N N . ALA A 1 99 ? 15.582 -3.098 6.062 1.00 75.25 99 ALA A N 1
ATOM 782 C CA . ALA A 1 99 ? 15.651 -4.239 5.141 1.00 75.25 99 ALA A CA 1
ATOM 783 C C . ALA A 1 99 ? 14.450 -5.195 5.284 1.00 75.25 99 ALA A C 1
ATOM 785 O O . ALA A 1 99 ? 13.961 -5.732 4.291 1.00 75.25 99 ALA A O 1
ATOM 786 N N . ILE A 1 100 ? 13.945 -5.364 6.511 1.00 74.25 100 ILE A N 1
ATOM 787 C CA . ILE A 1 100 ? 12.753 -6.173 6.799 1.00 74.25 100 ILE A CA 1
ATOM 788 C C . ILE A 1 100 ? 11.521 -5.537 6.144 1.00 74.25 100 ILE A C 1
ATOM 790 O O . ILE A 1 100 ? 10.798 -6.214 5.415 1.00 74.25 100 ILE A O 1
ATOM 794 N N . ASN A 1 101 ? 11.315 -4.230 6.336 1.00 72.31 101 ASN A N 1
ATOM 795 C CA . ASN A 1 101 ? 10.171 -3.529 5.751 1.00 72.31 101 ASN A CA 1
ATOM 796 C C . ASN A 1 101 ? 10.236 -3.498 4.219 1.00 72.31 101 ASN A C 1
ATOM 798 O O . ASN A 1 101 ? 9.221 -3.706 3.559 1.00 72.31 101 ASN A O 1
ATOM 802 N N . ALA A 1 102 ? 11.426 -3.318 3.642 1.00 76.81 102 ALA A N 1
ATOM 803 C CA . ALA A 1 102 ? 11.627 -3.368 2.196 1.00 76.81 102 ALA A CA 1
ATOM 804 C C . ALA A 1 102 ? 11.248 -4.740 1.606 1.00 76.81 102 ALA A C 1
ATOM 806 O O . ALA A 1 102 ? 10.549 -4.809 0.594 1.00 76.81 102 ALA A O 1
ATOM 807 N N . ALA A 1 103 ? 11.653 -5.837 2.255 1.00 74.69 103 ALA A N 1
ATOM 808 C CA . ALA A 1 103 ? 11.292 -7.189 1.827 1.00 74.69 103 ALA A CA 1
ATOM 809 C C . ALA A 1 103 ? 9.777 -7.439 1.913 1.00 74.69 103 ALA A C 1
ATOM 811 O O . ALA A 1 103 ? 9.195 -8.043 1.011 1.00 74.69 103 ALA A O 1
ATOM 812 N N . ILE A 1 104 ? 9.129 -6.931 2.966 1.00 73.94 104 ILE A N 1
ATOM 813 C CA . ILE A 1 104 ? 7.674 -7.013 3.136 1.00 73.94 104 ILE A CA 1
ATOM 814 C C . ILE A 1 104 ? 6.953 -6.261 2.012 1.00 73.94 104 ILE A C 1
ATOM 816 O O . ILE A 1 104 ? 6.107 -6.847 1.338 1.00 73.94 104 ILE A O 1
ATOM 820 N N . ILE A 1 105 ? 7.315 -4.998 1.766 1.00 80.06 105 ILE A N 1
ATOM 821 C CA . ILE A 1 105 ? 6.711 -4.175 0.706 1.00 80.06 105 ILE A CA 1
ATOM 822 C C . ILE A 1 105 ? 6.882 -4.847 -0.659 1.00 80.06 105 ILE A C 1
ATOM 824 O O . ILE A 1 105 ? 5.925 -4.930 -1.430 1.00 80.06 105 ILE A O 1
ATOM 828 N N . LYS A 1 106 ? 8.073 -5.389 -0.938 1.00 82.94 106 LYS A N 1
ATOM 829 C CA . LYS A 1 106 ? 8.355 -6.111 -2.182 1.00 82.94 106 LYS A CA 1
ATOM 830 C C . LYS A 1 106 ? 7.427 -7.310 -2.384 1.00 82.94 106 LYS A C 1
ATOM 832 O O . LYS A 1 106 ? 6.908 -7.483 -3.483 1.00 82.94 106 LYS A O 1
ATOM 837 N N . ASN A 1 107 ? 7.205 -8.115 -1.346 1.00 76.94 107 ASN A N 1
ATOM 838 C CA . ASN A 1 107 ? 6.308 -9.269 -1.427 1.00 76.94 107 ASN A CA 1
ATOM 839 C C . ASN A 1 107 ? 4.852 -8.838 -1.658 1.00 76.94 107 ASN A C 1
ATOM 841 O O . ASN A 1 107 ? 4.197 -9.381 -2.541 1.00 76.94 107 ASN A O 1
ATOM 845 N N . ILE A 1 108 ? 4.380 -7.804 -0.949 1.00 76.75 108 ILE A N 1
ATOM 846 C CA . ILE A 1 108 ? 3.026 -7.261 -1.147 1.00 76.75 108 ILE A CA 1
ATOM 847 C C . ILE A 1 108 ? 2.834 -6.834 -2.602 1.00 76.75 108 ILE A C 1
ATOM 849 O O . ILE A 1 108 ? 1.871 -7.230 -3.252 1.00 76.75 108 ILE A O 1
ATOM 853 N N . VAL A 1 109 ? 3.758 -6.027 -3.124 1.00 82.44 109 VAL A N 1
ATOM 854 C CA . VAL A 1 109 ? 3.674 -5.492 -4.487 1.00 82.44 109 VAL A CA 1
ATOM 855 C C . VAL A 1 109 ? 3.765 -6.609 -5.522 1.00 82.44 109 VAL A C 1
ATOM 857 O O . VAL A 1 109 ? 3.010 -6.590 -6.492 1.00 82.44 109 VAL A O 1
ATOM 860 N N . TYR A 1 110 ? 4.616 -7.613 -5.295 1.00 80.25 110 TYR A N 1
ATOM 861 C CA . TYR A 1 110 ? 4.672 -8.809 -6.134 1.00 80.25 110 TYR A CA 1
ATOM 862 C C . TYR A 1 110 ? 3.305 -9.499 -6.235 1.00 80.25 110 TYR A C 1
ATOM 864 O O . TYR A 1 110 ? 2.873 -9.857 -7.331 1.00 80.25 110 TYR A O 1
ATOM 872 N N . ASP A 1 111 ? 2.588 -9.632 -5.122 1.00 75.38 111 ASP A N 1
ATOM 873 C CA . ASP A 1 111 ? 1.255 -10.230 -5.121 1.00 75.38 111 ASP A CA 1
ATOM 874 C C . ASP A 1 111 ? 0.208 -9.315 -5.780 1.00 75.38 111 ASP A C 1
ATOM 876 O O . ASP A 1 111 ? -0.652 -9.783 -6.537 1.00 75.38 111 ASP A O 1
ATOM 880 N N . MET A 1 112 ? 0.323 -7.994 -5.599 1.00 78.50 112 MET A N 1
ATOM 881 C CA . MET A 1 112 ? -0.514 -7.023 -6.313 1.00 78.50 112 MET A CA 1
ATOM 882 C C . MET A 1 112 ? -0.331 -7.111 -7.835 1.00 78.50 112 MET A C 1
ATOM 884 O O . MET A 1 112 ? -1.306 -7.038 -8.584 1.00 78.50 112 MET A O 1
ATOM 888 N N . GLU A 1 113 ? 0.896 -7.334 -8.309 1.00 80.00 113 GLU A N 1
ATOM 889 C CA . GLU A 1 113 ? 1.219 -7.514 -9.732 1.00 80.00 113 GLU A CA 1
ATOM 890 C C . GLU A 1 113 ? 0.582 -8.763 -10.340 1.00 80.00 113 GLU A C 1
ATOM 892 O O . GLU A 1 113 ? 0.324 -8.824 -11.547 1.00 80.00 113 GLU A O 1
ATOM 897 N N . LYS A 1 114 ? 0.282 -9.773 -9.524 1.00 74.75 114 LYS A N 1
ATOM 898 C CA . LYS A 1 114 ? -0.466 -10.945 -9.981 1.00 74.75 114 LYS A CA 1
ATOM 899 C C . LYS A 1 114 ? -1.963 -10.655 -10.103 1.00 74.75 114 LYS A C 1
ATOM 901 O O . LYS A 1 114 ? -2.611 -11.264 -10.956 1.00 74.75 114 LYS A O 1
ATOM 906 N N . GLY A 1 115 ? -2.463 -9.616 -9.431 1.00 65.00 115 GLY A N 1
ATOM 907 C CA . GLY A 1 115 ? -3.848 -9.140 -9.516 1.00 65.00 115 GLY A CA 1
ATOM 908 C C . GLY A 1 115 ? -4.764 -9.759 -8.467 1.00 65.00 115 GLY A C 1
ATOM 909 O O . GLY A 1 115 ? -5.974 -9.812 -8.674 1.00 65.00 115 GLY A O 1
ATOM 910 N N . TYR A 1 116 ? -4.184 -10.250 -7.375 1.00 67.56 116 TYR A N 1
ATOM 911 C CA . TYR A 1 116 ? -4.924 -10.855 -6.276 1.00 67.56 116 TYR A CA 1
ATOM 912 C C . TYR A 1 116 ? -5.747 -9.826 -5.492 1.00 67.56 116 TYR A C 1
ATOM 914 O O . TYR A 1 116 ? -5.614 -8.629 -5.703 1.00 67.56 116 TYR A O 1
ATOM 922 N N . LEU A 1 117 ? -6.653 -10.261 -4.618 1.00 64.69 117 LEU A N 1
ATOM 923 C CA . LEU A 1 117 ? -7.386 -9.344 -3.741 1.00 64.69 117 LEU A CA 1
ATOM 924 C C . LEU A 1 117 ? -6.465 -8.853 -2.614 1.00 64.69 117 LEU A C 1
ATOM 926 O O . LEU A 1 117 ? -5.656 -9.626 -2.112 1.00 64.69 117 LEU A O 1
ATOM 930 N N . LEU A 1 118 ? -6.594 -7.588 -2.208 1.00 71.56 118 LEU A N 1
ATOM 931 C CA . LEU A 1 118 ? -6.000 -7.103 -0.963 1.00 71.56 118 LEU A CA 1
ATOM 932 C C . LEU A 1 118 ? -7.083 -7.055 0.107 1.00 71.56 118 LEU A C 1
ATOM 934 O O . LEU A 1 118 ? -8.016 -6.258 -0.010 1.00 71.56 118 LEU A O 1
ATOM 938 N N . MET A 1 119 ? -6.958 -7.892 1.131 1.00 68.81 119 MET A N 1
ATOM 939 C CA . MET A 1 119 ? -7.818 -7.822 2.310 1.00 68.81 119 MET A CA 1
ATOM 940 C C . MET A 1 119 ? -7.122 -7.052 3.431 1.00 68.81 119 MET A C 1
ATOM 942 O O . MET A 1 119 ? -5.903 -7.114 3.561 1.00 68.81 119 MET A O 1
ATOM 946 N N . ILE A 1 120 ? -7.884 -6.270 4.186 1.00 70.38 120 ILE A N 1
ATOM 947 C CA . ILE A 1 120 ? -7.405 -5.489 5.325 1.00 70.38 120 ILE A CA 1
ATOM 948 C C . ILE A 1 120 ? -8.468 -5.617 6.400 1.00 70.38 120 ILE A C 1
ATOM 950 O O . ILE A 1 120 ? -9.563 -5.064 6.254 1.00 70.38 120 ILE A O 1
ATOM 954 N N . ASP A 1 121 ? -8.118 -6.315 7.468 1.00 68.56 121 ASP A N 1
ATOM 955 C CA . ASP A 1 121 ? -8.978 -6.493 8.627 1.00 68.56 121 ASP A CA 1
ATOM 956 C C . ASP A 1 121 ? -8.386 -5.728 9.804 1.00 68.56 121 ASP A C 1
ATOM 958 O O . ASP A 1 121 ? -7.180 -5.813 10.040 1.00 68.56 121 ASP A O 1
ATOM 962 N N . TYR A 1 122 ? -9.227 -4.960 10.500 1.00 68.69 122 TYR A N 1
ATOM 963 C CA . TYR A 1 122 ? -8.860 -4.307 11.754 1.00 68.69 122 TYR A CA 1
ATOM 964 C C . TYR A 1 122 ? -10.058 -4.003 12.648 1.00 68.69 122 TYR A C 1
ATOM 966 O O . TYR A 1 122 ? -11.185 -3.921 12.171 1.00 68.69 122 TYR A O 1
ATOM 974 N N . VAL A 1 123 ? -9.842 -3.790 13.940 1.00 71.75 123 VAL A N 1
ATOM 975 C CA . VAL A 1 123 ? -10.868 -3.391 14.904 1.00 71.75 123 VAL A CA 1
ATOM 976 C C . VAL A 1 123 ? -10.999 -1.864 14.944 1.00 71.75 123 VAL A C 1
ATOM 978 O O . VAL A 1 123 ? -10.034 -1.120 15.147 1.00 71.75 123 VAL A O 1
ATOM 981 N N . ASP A 1 124 ? -12.216 -1.362 14.719 1.00 73.44 124 ASP A N 1
ATOM 982 C CA . ASP A 1 124 ? -12.521 0.064 14.832 1.00 73.44 124 ASP A CA 1
ATOM 983 C C . ASP A 1 124 ? -12.690 0.515 16.285 1.00 73.44 124 ASP A C 1
ATOM 985 O O . ASP A 1 124 ? -12.879 -0.293 17.184 1.00 73.44 124 ASP A O 1
ATOM 989 N N . LYS A 1 125 ? -12.712 1.833 16.516 1.00 73.75 125 LYS A N 1
ATOM 990 C CA . LYS A 1 125 ? -12.909 2.457 17.842 1.00 73.75 125 LYS A CA 1
ATOM 991 C C . LYS A 1 125 ? -14.170 2.042 18.627 1.00 73.75 125 LYS A C 1
ATOM 993 O O . LYS A 1 125 ? -14.388 2.562 19.716 1.00 73.75 125 LYS A O 1
ATOM 998 N N . LYS A 1 126 ? -15.064 1.242 18.042 1.00 78.75 126 LYS A N 1
ATOM 999 C CA . LYS A 1 126 ? -16.267 0.689 18.682 1.00 78.75 126 LYS A CA 1
ATOM 1000 C C . LYS A 1 126 ? -16.137 -0.822 18.903 1.00 78.75 126 LYS A C 1
ATOM 1002 O O . LYS A 1 126 ? -17.161 -1.488 19.053 1.00 78.75 126 LYS A O 1
ATOM 1007 N N . ASP A 1 127 ? -14.916 -1.342 18.854 1.00 72.56 127 ASP A N 1
ATOM 1008 C CA . ASP A 1 127 ? -14.571 -2.753 18.988 1.00 72.56 127 ASP A CA 1
ATOM 1009 C C . ASP A 1 127 ? -15.235 -3.647 17.928 1.00 72.56 127 ASP A C 1
ATOM 1011 O O . ASP A 1 127 ? -15.571 -4.806 18.176 1.00 72.56 127 ASP A O 1
ATOM 1015 N N . LYS A 1 128 ? -15.451 -3.109 16.717 1.00 76.88 128 LYS A N 1
ATOM 1016 C CA . LYS A 1 128 ? -16.007 -3.868 15.588 1.00 76.88 128 LYS A CA 1
ATOM 1017 C C . LYS A 1 128 ? -14.933 -4.215 14.575 1.00 76.88 128 LYS A C 1
ATOM 1019 O O . LYS A 1 128 ? -14.193 -3.340 14.137 1.00 76.88 128 LYS A O 1
ATOM 1024 N N . ILE A 1 129 ? -14.931 -5.469 14.123 1.00 75.25 129 ILE A N 1
ATOM 1025 C CA . ILE A 1 129 ? -14.102 -5.903 12.996 1.00 75.25 129 ILE A CA 1
ATOM 1026 C C . ILE A 1 129 ? -14.556 -5.167 11.732 1.00 75.25 129 ILE A C 1
ATOM 1028 O O . ILE A 1 129 ? -15.719 -5.220 11.321 1.00 75.25 129 ILE A O 1
ATOM 1032 N N . VAL A 1 130 ? -13.608 -4.492 11.105 1.00 71.19 130 VAL A N 1
ATOM 1033 C CA . VAL A 1 130 ? -13.715 -3.822 9.822 1.00 71.19 130 VAL A CA 1
ATOM 1034 C C . VAL A 1 130 ? -12.880 -4.608 8.830 1.00 71.19 130 VAL A C 1
ATOM 1036 O O . VAL A 1 130 ? -11.662 -4.500 8.825 1.00 71.19 130 VAL A O 1
ATOM 1039 N N . ALA A 1 131 ? -13.562 -5.356 7.966 1.00 73.38 131 ALA A N 1
ATOM 1040 C CA . ALA A 1 131 ? -12.953 -6.000 6.812 1.00 73.38 131 ALA A CA 1
ATOM 1041 C C . ALA A 1 131 ? -13.069 -5.107 5.571 1.00 73.38 131 ALA A C 1
ATOM 1043 O O . ALA A 1 131 ? -14.103 -4.455 5.332 1.00 73.38 131 ALA A O 1
ATOM 1044 N N . ARG A 1 132 ? -12.004 -5.052 4.773 1.00 72.56 132 ARG A N 1
ATOM 1045 C CA . ARG A 1 132 ? -11.934 -4.278 3.528 1.00 72.56 132 ARG A CA 1
ATOM 1046 C C . ARG A 1 132 ? -11.262 -5.090 2.442 1.00 72.56 132 ARG A C 1
ATOM 1048 O O . ARG A 1 132 ? -10.199 -5.647 2.663 1.00 72.56 132 ARG A O 1
ATOM 1055 N N . ASN A 1 133 ? -11.861 -5.064 1.255 1.00 72.50 133 ASN A N 1
ATOM 1056 C CA . ASN A 1 133 ? -11.412 -5.818 0.094 1.00 72.50 133 ASN A CA 1
ATOM 1057 C C . ASN A 1 133 ? -11.137 -4.848 -1.054 1.00 72.50 133 ASN A C 1
ATOM 1059 O O . ASN A 1 133 ? -12.071 -4.247 -1.585 1.00 72.50 133 ASN A O 1
ATOM 1063 N N . ILE A 1 134 ? -9.877 -4.717 -1.461 1.00 73.25 134 ILE A N 1
ATOM 1064 C CA . ILE A 1 134 ? -9.478 -3.902 -2.610 1.00 73.25 134 ILE A CA 1
ATOM 1065 C C . ILE A 1 134 ? -9.221 -4.828 -3.796 1.00 73.25 134 ILE A C 1
ATOM 1067 O O . ILE A 1 134 ? -8.333 -5.681 -3.760 1.00 73.25 134 ILE A O 1
ATOM 1071 N N . LYS A 1 135 ? -9.996 -4.653 -4.871 1.00 69.69 135 LYS A N 1
ATOM 1072 C CA . LYS A 1 135 ? -9.792 -5.382 -6.130 1.00 69.69 135 LYS A CA 1
ATOM 1073 C C . LYS A 1 135 ? -8.579 -4.805 -6.858 1.00 69.69 135 LYS A C 1
ATOM 1075 O O . LYS A 1 135 ? -8.622 -3.670 -7.322 1.00 69.69 135 LYS A O 1
ATOM 1080 N N . LEU A 1 136 ? -7.513 -5.592 -7.005 1.00 74.94 136 LEU A N 1
ATOM 1081 C CA . LEU A 1 136 ? -6.236 -5.093 -7.528 1.00 74.94 136 LEU A CA 1
ATOM 1082 C C . LEU A 1 136 ? -6.100 -5.136 -9.057 1.00 74.94 136 LEU A C 1
ATOM 1084 O O . LEU A 1 136 ? -5.024 -4.851 -9.570 1.00 74.94 136 LEU A O 1
ATOM 1088 N N . ALA A 1 137 ? -7.153 -5.457 -9.815 1.00 76.06 137 ALA A N 1
ATOM 1089 C CA . ALA A 1 137 ? -7.063 -5.553 -11.277 1.00 76.06 137 ALA A CA 1
ATOM 1090 C C . ALA A 1 137 ? -6.582 -4.241 -11.934 1.00 76.06 137 ALA A C 1
ATOM 1092 O O . ALA A 1 137 ? -5.705 -4.257 -12.799 1.00 76.06 137 ALA A O 1
ATOM 1093 N N . GLU A 1 138 ? -7.107 -3.098 -11.489 1.00 79.12 138 GLU A N 1
ATOM 1094 C CA . GLU A 1 138 ? -6.707 -1.782 -12.005 1.00 79.12 138 GLU A CA 1
ATOM 1095 C C . GLU A 1 138 ? -5.339 -1.335 -11.471 1.00 79.12 138 GLU A C 1
ATOM 1097 O O . GLU A 1 138 ? -4.562 -0.714 -12.195 1.00 79.12 138 GLU A O 1
ATOM 1102 N N . ILE A 1 139 ? -5.000 -1.712 -10.235 1.00 84.31 139 ILE A N 1
ATOM 1103 C CA . ILE A 1 139 ? -3.685 -1.445 -9.635 1.00 84.31 139 ILE A CA 1
ATOM 1104 C C . ILE A 1 139 ? -2.597 -2.226 -10.369 1.00 84.31 139 ILE A C 1
ATOM 1106 O O . ILE A 1 139 ? -1.586 -1.644 -10.742 1.00 84.31 139 ILE A O 1
ATOM 1110 N N . LYS A 1 140 ? -2.821 -3.510 -10.671 1.00 86.06 140 LYS A N 1
ATOM 1111 C CA . LYS A 1 140 ? -1.923 -4.335 -11.489 1.00 86.06 140 LYS A CA 1
ATOM 1112 C C . LYS A 1 140 ? -1.608 -3.664 -12.822 1.00 86.06 140 LYS A C 1
ATOM 1114 O O . LYS A 1 140 ? -0.446 -3.599 -13.221 1.00 86.06 140 LYS A O 1
ATOM 1119 N N . LYS A 1 141 ? -2.639 -3.153 -13.503 1.00 87.00 141 LYS A N 1
ATOM 1120 C CA . LYS A 1 141 ? -2.471 -2.426 -14.765 1.00 87.00 141 LYS A CA 1
ATOM 1121 C C . LYS A 1 141 ? -1.610 -1.176 -14.566 1.00 87.00 141 LYS A C 1
ATOM 1123 O O . LYS A 1 141 ? -0.658 -0.983 -15.315 1.00 87.0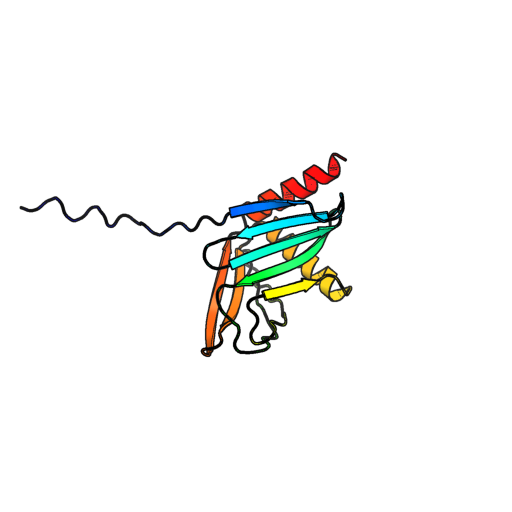0 141 LYS A O 1
ATOM 1128 N N . ALA A 1 142 ? -1.882 -0.390 -13.526 1.00 88.88 142 ALA A N 1
ATOM 1129 C CA . ALA A 1 142 ? -1.101 0.802 -13.211 1.00 88.88 142 ALA A CA 1
ATOM 1130 C C . ALA A 1 142 ? 0.364 0.490 -12.844 1.00 88.88 142 ALA A C 1
ATOM 1132 O O . ALA A 1 142 ? 1.259 1.225 -13.253 1.00 88.88 142 ALA A 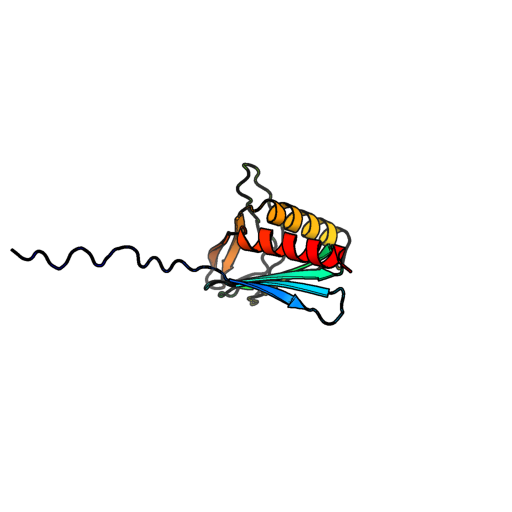O 1
ATOM 1133 N N . ILE A 1 143 ? 0.637 -0.612 -12.134 1.00 89.31 143 ILE A N 1
ATOM 1134 C CA . ILE A 1 143 ? 2.009 -1.051 -11.826 1.00 89.31 143 ILE A CA 1
ATOM 1135 C C . ILE A 1 143 ? 2.754 -1.400 -13.119 1.00 89.31 143 ILE A C 1
ATOM 1137 O O . ILE A 1 143 ? 3.889 -0.964 -13.319 1.00 89.31 143 ILE A O 1
ATOM 1141 N N . ALA A 1 144 ? 2.112 -2.144 -14.025 1.00 89.19 144 ALA A N 1
ATOM 1142 C CA . ALA A 1 144 ? 2.701 -2.487 -15.317 1.00 89.19 144 ALA A CA 1
ATOM 1143 C C . ALA A 1 144 ? 2.982 -1.237 -16.174 1.00 89.19 144 ALA A C 1
ATOM 1145 O O . ALA A 1 144 ? 4.068 -1.113 -16.741 1.00 89.19 144 ALA A O 1
ATOM 1146 N N . GLU A 1 145 ? 2.038 -0.293 -16.230 1.00 89.81 145 GLU A N 1
ATOM 1147 C CA . GLU A 1 145 ? 2.199 0.987 -16.933 1.00 89.81 145 GLU A CA 1
ATOM 1148 C C . GLU A 1 145 ? 3.344 1.827 -16.349 1.00 89.81 145 GLU A C 1
ATOM 1150 O O . GLU A 1 145 ? 4.164 2.358 -17.103 1.00 89.81 145 GLU A O 1
ATOM 1155 N N . LEU A 1 146 ? 3.447 1.906 -15.017 1.00 89.81 146 LEU A N 1
ATOM 1156 C CA . LEU A 1 146 ? 4.517 2.621 -14.322 1.00 89.81 146 LEU A CA 1
ATOM 1157 C C . LEU A 1 146 ? 5.886 2.045 -14.686 1.00 89.81 146 LEU A C 1
ATOM 1159 O O . LEU A 1 146 ? 6.738 2.788 -15.182 1.00 89.81 146 LEU A O 1
ATOM 1163 N N . LYS A 1 147 ? 6.077 0.729 -14.524 1.00 87.31 147 LYS A N 1
ATOM 1164 C CA . LYS A 1 147 ? 7.350 0.063 -14.842 1.00 87.31 147 LYS A CA 1
ATOM 1165 C C . LYS A 1 147 ? 7.713 0.217 -16.320 1.00 87.31 147 LYS A C 1
ATOM 1167 O O . LYS A 1 147 ? 8.850 0.548 -16.646 1.00 87.31 147 LYS A O 1
ATOM 1172 N N . ALA A 1 148 ? 6.746 0.064 -17.228 1.00 86.75 148 ALA A N 1
ATOM 1173 C CA . ALA A 1 148 ? 6.978 0.260 -18.659 1.00 86.75 148 ALA A CA 1
ATOM 1174 C C . ALA A 1 148 ? 7.372 1.708 -19.005 1.00 86.75 148 ALA A C 1
ATOM 1176 O O . ALA A 1 148 ? 8.179 1.924 -19.907 1.00 86.75 148 ALA A O 1
ATOM 1177 N N . SER A 1 149 ? 6.828 2.705 -18.299 1.00 82.19 149 SER A N 1
ATOM 1178 C CA . SER A 1 149 ? 7.173 4.118 -18.512 1.00 82.19 149 SER A CA 1
ATOM 1179 C C . SER A 1 149 ? 8.605 4.462 -18.089 1.00 82.19 149 SER A C 1
ATOM 1181 O O . SER A 1 149 ? 9.211 5.363 -18.665 1.00 82.19 149 SER A O 1
ATOM 1183 N N . GLN A 1 150 ? 9.153 3.739 -17.112 1.00 77.62 150 GLN A N 1
ATOM 1184 C CA . GLN A 1 150 ? 10.504 3.954 -16.592 1.00 77.62 150 GLN A CA 1
ATOM 1185 C C . GLN A 1 150 ? 11.586 3.304 -17.461 1.00 77.62 150 GLN A C 1
ATOM 1187 O O . GLN A 1 150 ? 12.703 3.797 -17.482 1.00 77.62 150 GLN A O 1
ATOM 1192 N N . LEU A 1 151 ? 11.248 2.263 -18.230 1.00 77.44 151 LEU A N 1
ATOM 1193 C CA . LEU A 1 151 ? 12.148 1.646 -19.217 1.00 77.44 151 LEU A CA 1
ATOM 1194 C C . LEU A 1 151 ? 12.321 2.473 -20.505 1.00 77.44 151 LEU A C 1
ATOM 1196 O O . LEU A 1 151 ? 13.171 2.152 -21.327 1.00 77.44 151 LEU A O 1
ATOM 1200 N N . LYS A 1 152 ? 11.475 3.489 -20.723 1.00 64.56 152 LYS A N 1
ATOM 1201 C CA . LYS A 1 152 ? 11.498 4.354 -21.918 1.00 64.56 152 LYS A CA 1
ATOM 1202 C C . LYS A 1 152 ? 12.303 5.646 -21.726 1.00 64.56 152 LYS A C 1
ATOM 1204 O O . LYS A 1 152 ? 12.324 6.469 -22.640 1.00 64.56 152 LYS A O 1
ATOM 1209 N N . LYS A 1 153 ? 12.878 5.851 -20.541 1.00 54.56 153 LYS A N 1
ATOM 1210 C CA . LYS A 1 153 ? 13.782 6.960 -20.222 1.00 54.56 153 LYS A CA 1
ATOM 1211 C C . LYS A 1 153 ? 15.222 6.486 -20.309 1.00 54.56 153 LYS A C 1
ATOM 1213 O O . LYS A 1 153 ? 16.055 7.327 -20.701 1.00 54.56 153 LYS A O 1
#

Sequence (153 aa):
MKKFLLMLFIFISVISFGSVKIINGKNTNEKSIIYKDNTCTLQLDYKDFDCVGITINTSSFASEIEKEVSFMIDSGYNRTLSYKIQKDKKTITCNADSAINAAIIKNIVYDMEKGYLLMIDYVDKKDKIVARNIKLAEIKKAIAELKASQLKK

Radius of gyration: 18.13 Å; chains: 1; bounding box: 70×36×41 Å

Foldseek 3Di:
DDPPDPDPPPDPPVPFPWDWDKAADPDPQWIWIWTDTPFKIWIFIGRHLAGFKIKIAGPFFAQAQQQWWFFQWPPPDGDTGGATDHHRGRMGMQGPPDPVSRVVRRVVVVSLLVQTWGWTWGQGSVRDIDIDIDRSPVVNVVSVVSNVVSVVD

pLDDT: mean 70.69, std 16.54, range [34.81, 92.94]

Secondary structure (DSSP, 8-state):
---SSSSS-S--------EEEEEE-SSTTEEEEEEE-SSEEEEEEEETTEEEEEEEEESS-BSS--------BTTTB-------PPTT-SEEEEE-SSHHHHHHHHHHHHHHHHT-EEEEEEEBTTS-EEEEEEETHHHHHHHHHHHHHHTT-

Organism: NCBI:txid556264